Protein AF-A0A1S7AZV5-F1 (afdb_monomer_lite)

Organism: Calamagrostis epigejos (NCBI:txid29668)

Foldseek 3Di:
DQQPDPPFPDRDDPVCCPVSVLVSQQVVCVVVVHPRDSVAAEAEDADDPDPVPPVVVVVVVVVVCVVPGRHHYHYHD

pLDDT: mean 87.12, std 11.49, range [51.75, 97.38]

Structure (mmCIF, N/CA/C/O backbone):
data_AF-A0A1S7AZV5-F1
#
_entry.id   AF-A0A1S7AZV5-F1
#
loop_
_atom_site.group_PDB
_atom_site.id
_atom_site.type_symbol
_atom_site.label_atom_id
_atom_site.label_alt_id
_atom_site.label_comp_id
_atom_site.label_asym_id
_atom_site.label_entity_id
_atom_site.label_seq_id
_atom_site.pdbx_PDB_ins_code
_atom_site.Cartn_x
_atom_site.Cartn_y
_atom_site.Cartn_z
_atom_site.occupancy
_atom_site.B_iso_or_equiv
_atom_site.auth_seq_id
_atom_site.auth_comp_id
_atom_site.auth_asym_id
_atom_site.auth_atom_id
_atom_site.pdbx_PDB_model_num
ATOM 1 N N . ASP A 1 1 ? 16.213 -6.369 -2.775 1.00 88.94 1 ASP A N 1
ATOM 2 C CA . ASP A 1 1 ? 16.692 -5.658 -3.977 1.00 88.94 1 ASP A CA 1
ATOM 3 C C . ASP A 1 1 ? 15.539 -5.647 -4.966 1.00 88.94 1 ASP A C 1
ATOM 5 O O . ASP A 1 1 ? 15.215 -6.726 -5.448 1.00 88.94 1 ASP A O 1
ATOM 9 N N . PRO A 1 2 ? 14.890 -4.497 -5.219 1.00 92.19 2 PRO A N 1
ATOM 10 C CA . PRO A 1 2 ? 13.697 -4.421 -6.065 1.00 92.19 2 PRO A CA 1
ATOM 11 C C . PRO A 1 2 ? 13.940 -4.895 -7.504 1.00 92.19 2 PRO A C 1
ATOM 13 O O . PRO A 1 2 ? 12.992 -5.287 -8.176 1.00 92.19 2 PRO A O 1
ATOM 16 N N . VAL A 1 3 ? 15.191 -4.958 -7.971 1.00 94.75 3 VAL A N 1
ATOM 17 C CA . VAL A 1 3 ? 15.516 -5.480 -9.308 1.00 94.75 3 VAL A CA 1
ATOM 18 C C . VAL A 1 3 ? 15.320 -7.002 -9.395 1.00 94.75 3 VAL A C 1
ATOM 20 O O . VAL A 1 3 ? 15.091 -7.533 -10.477 1.00 94.75 3 VAL A O 1
ATOM 23 N N . LYS A 1 4 ? 15.403 -7.721 -8.268 1.00 95.44 4 LYS A N 1
ATOM 24 C CA . LYS A 1 4 ? 15.325 -9.196 -8.201 1.00 95.44 4 LYS A CA 1
ATOM 25 C C . LYS A 1 4 ? 14.347 -9.703 -7.140 1.00 95.44 4 LYS A C 1
ATOM 27 O O . LYS A 1 4 ? 14.393 -10.872 -6.756 1.00 95.44 4 LYS A O 1
ATOM 32 N N . ASP A 1 5 ? 13.517 -8.816 -6.608 1.00 94.94 5 ASP A N 1
ATOM 33 C CA . ASP A 1 5 ? 12.560 -9.150 -5.566 1.00 94.94 5 ASP A CA 1
ATOM 34 C C . ASP A 1 5 ? 11.402 -9.958 -6.158 1.00 94.94 5 ASP A C 1
A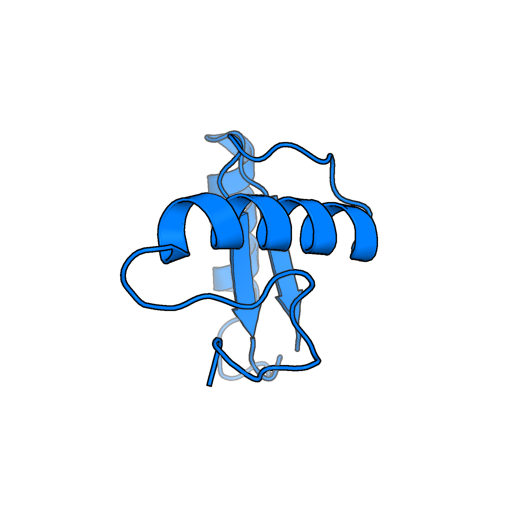TOM 36 O O . ASP A 1 5 ? 10.744 -9.518 -7.096 1.00 94.94 5 ASP A O 1
ATOM 40 N N . LYS A 1 6 ? 11.173 -11.156 -5.621 1.00 95.06 6 LYS A N 1
ATOM 41 C CA . LYS A 1 6 ? 10.119 -12.072 -6.073 1.00 95.06 6 LYS A CA 1
ATOM 42 C C . LYS A 1 6 ? 8.752 -11.778 -5.449 1.00 95.06 6 LYS A C 1
ATOM 44 O O . LYS A 1 6 ? 7.782 -12.427 -5.822 1.00 95.06 6 LYS A O 1
ATOM 49 N N . TYR A 1 7 ? 8.695 -10.886 -4.459 1.00 93.19 7 TYR A N 1
ATOM 50 C CA . TYR A 1 7 ? 7.469 -10.547 -3.732 1.00 93.19 7 TYR A CA 1
ATOM 51 C C . TYR A 1 7 ? 6.778 -9.293 -4.274 1.00 93.19 7 TYR A C 1
ATOM 53 O O . TYR A 1 7 ? 5.698 -8.949 -3.810 1.00 93.19 7 TYR A O 1
ATOM 61 N N . ILE A 1 8 ? 7.382 -8.609 -5.248 1.00 93.81 8 ILE A N 1
ATOM 62 C CA . ILE A 1 8 ? 6.755 -7.489 -5.953 1.00 93.81 8 ILE A CA 1
ATOM 63 C C . ILE A 1 8 ? 6.343 -7.941 -7.353 1.00 93.81 8 ILE A C 1
ATOM 65 O O . ILE A 1 8 ? 7.038 -8.735 -7.984 1.00 93.81 8 ILE A O 1
ATOM 69 N N . ALA A 1 9 ? 5.217 -7.430 -7.842 1.00 94.69 9 ALA A N 1
ATOM 70 C CA . ALA A 1 9 ? 4.676 -7.804 -9.145 1.00 94.69 9 ALA A CA 1
ATOM 71 C C . ALA A 1 9 ? 5.581 -7.360 -10.308 1.00 94.69 9 ALA A C 1
ATOM 73 O O . ALA A 1 9 ? 5.682 -8.048 -11.322 1.00 94.69 9 ALA A O 1
ATOM 74 N N . VAL A 1 10 ? 6.242 -6.208 -10.161 1.00 96.19 10 VAL A N 1
ATOM 75 C CA . VAL A 1 10 ? 7.117 -5.608 -11.170 1.00 96.19 10 VAL A CA 1
ATOM 76 C C . VAL A 1 10 ? 8.438 -5.199 -10.529 1.00 96.19 10 VAL A C 1
ATOM 78 O O . VAL A 1 10 ? 8.475 -4.332 -9.650 1.00 96.19 10 VAL A O 1
ATOM 81 N N . ASN A 1 11 ? 9.532 -5.805 -10.992 1.00 97.38 11 ASN A N 1
ATOM 82 C CA . ASN A 1 11 ? 10.884 -5.426 -10.595 1.00 97.38 11 ASN A CA 1
ATOM 83 C C . ASN A 1 11 ? 11.262 -4.041 -11.125 1.00 97.38 11 ASN A C 1
ATOM 85 O O . ASN A 1 11 ? 10.870 -3.666 -12.229 1.00 97.38 11 ASN A O 1
ATOM 89 N N . TYR A 1 12 ? 12.040 -3.286 -10.347 1.00 96.75 12 TYR A N 1
ATOM 90 C CA . TYR A 1 12 ? 12.429 -1.925 -10.718 1.00 96.75 12 TYR A CA 1
ATOM 91 C C . TYR A 1 12 ? 13.786 -1.507 -10.165 1.00 96.75 12 TYR A C 1
ATOM 93 O O . TYR A 1 12 ? 14.272 -2.040 -9.168 1.00 96.75 12 TYR A O 1
ATOM 101 N N . ASP A 1 13 ? 14.359 -0.492 -10.802 1.00 96.12 13 ASP A N 1
ATOM 102 C CA . ASP A 1 13 ? 15.546 0.235 -10.363 1.00 96.12 13 ASP A CA 1
ATOM 103 C C . ASP A 1 13 ? 15.212 1.713 -10.086 1.00 96.12 13 ASP A C 1
ATOM 105 O O . ASP A 1 13 ? 14.058 2.138 -10.149 1.00 96.12 13 ASP A O 1
ATOM 109 N N . ALA A 1 14 ? 16.223 2.523 -9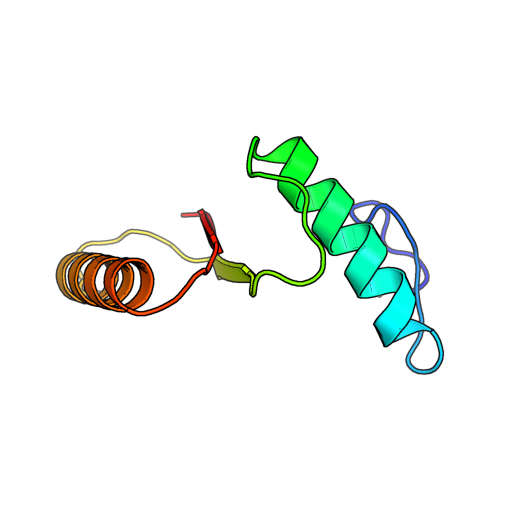.768 1.00 95.69 14 ALA A N 1
ATOM 110 C CA . ALA A 1 14 ? 16.035 3.941 -9.463 1.00 95.69 14 ALA A CA 1
ATOM 111 C C . ALA A 1 14 ? 15.428 4.758 -10.624 1.00 95.69 14 ALA A C 1
ATOM 113 O O . ALA A 1 14 ? 14.801 5.783 -10.371 1.00 95.69 14 ALA A O 1
ATOM 114 N N . THR A 1 15 ? 15.593 4.318 -11.874 1.00 96.69 15 THR A N 1
ATOM 115 C CA . THR A 1 15 ? 15.102 5.025 -13.070 1.00 96.69 15 THR A CA 1
ATOM 116 C C . THR A 1 15 ? 13.657 4.668 -13.413 1.00 96.69 15 THR A C 1
ATOM 118 O O . THR A 1 15 ? 12.924 5.498 -13.942 1.00 96.69 15 THR A O 1
ATOM 121 N N . THR A 1 16 ? 13.226 3.455 -13.062 1.00 96.50 16 THR A N 1
ATOM 122 C CA . THR A 1 16 ? 11.887 2.908 -13.360 1.00 96.50 16 THR A CA 1
ATOM 123 C C . THR A 1 16 ? 10.944 2.919 -12.153 1.00 96.50 16 THR A C 1
ATOM 125 O O . THR A 1 16 ? 9.766 2.579 -12.274 1.00 96.50 16 THR A O 1
ATOM 128 N N . ALA A 1 17 ? 11.442 3.346 -10.987 1.00 95.31 17 ALA A N 1
ATOM 129 C CA . ALA A 1 17 ? 10.752 3.253 -9.706 1.00 95.31 17 ALA A CA 1
ATOM 130 C C . ALA A 1 17 ? 9.349 3.873 -9.690 1.00 95.31 17 ALA A C 1
ATOM 132 O O . ALA A 1 17 ? 8.482 3.338 -9.010 1.00 95.31 17 ALA A O 1
ATOM 133 N N . VAL A 1 18 ? 9.113 4.985 -10.393 1.00 95.38 18 VAL A N 1
ATOM 134 C CA . VAL A 1 18 ? 7.818 5.690 -10.352 1.00 95.38 18 VAL A CA 1
ATOM 135 C C . VAL A 1 18 ? 6.707 4.836 -10.966 1.00 95.38 18 VAL A C 1
ATOM 137 O O . VAL A 1 18 ? 5.731 4.519 -10.288 1.00 95.38 18 VAL A O 1
ATOM 140 N N . GLU A 1 19 ? 6.886 4.403 -12.213 1.00 95.38 19 GLU A N 1
ATOM 141 C CA . GLU A 1 19 ? 5.888 3.600 -12.930 1.00 95.38 19 GLU A CA 1
ATOM 142 C C . GLU A 1 19 ? 5.729 2.212 -12.307 1.00 95.38 19 GLU A C 1
ATOM 144 O O . GLU A 1 19 ? 4.616 1.749 -12.059 1.00 95.38 19 GLU A O 1
ATOM 149 N N . ALA A 1 20 ? 6.840 1.556 -11.966 1.00 96.00 20 ALA A N 1
ATOM 150 C CA . ALA A 1 20 ? 6.781 0.223 -11.384 1.00 96.00 20 ALA A CA 1
ATOM 151 C C . ALA A 1 20 ? 6.150 0.219 -9.984 1.00 96.00 20 ALA A C 1
ATOM 153 O O . ALA A 1 20 ? 5.428 -0.715 -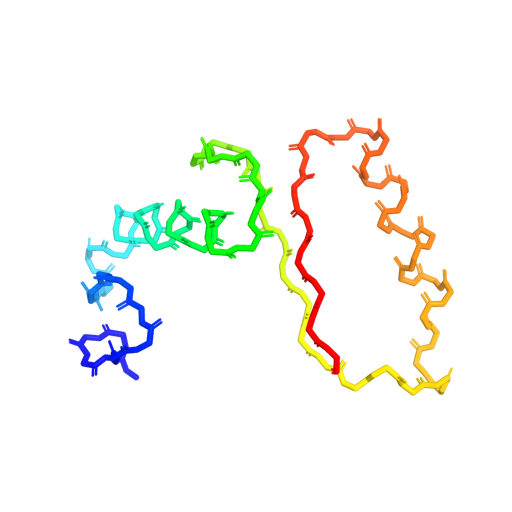9.641 1.00 96.00 20 ALA A O 1
ATOM 154 N N . LYS A 1 21 ? 6.358 1.265 -9.169 1.00 95.31 21 LYS A N 1
ATOM 155 C CA . LYS A 1 21 ? 5.659 1.394 -7.881 1.00 95.31 21 LYS A CA 1
ATOM 156 C C . LYS A 1 21 ? 4.165 1.626 -8.052 1.00 95.31 21 LYS A C 1
ATOM 158 O O . LYS A 1 21 ? 3.414 1.125 -7.224 1.00 95.31 21 LYS A O 1
ATOM 163 N N . ALA A 1 22 ? 3.727 2.329 -9.097 1.00 95.94 22 ALA A N 1
ATOM 164 C CA . ALA A 1 22 ? 2.301 2.463 -9.388 1.00 95.94 22 ALA A CA 1
ATOM 165 C C . ALA A 1 22 ? 1.670 1.097 -9.710 1.00 95.94 22 ALA A C 1
ATOM 167 O O . ALA A 1 22 ? 0.633 0.762 -9.147 1.00 95.94 22 ALA A O 1
ATOM 168 N N . LEU A 1 23 ? 2.341 0.272 -10.521 1.00 96.31 23 LEU A N 1
ATOM 169 C CA . LEU A 1 23 ? 1.886 -1.091 -10.831 1.00 96.31 23 LEU A CA 1
ATOM 170 C C . LEU A 1 23 ? 1.900 -2.008 -9.598 1.00 96.31 23 LEU A C 1
ATOM 172 O O . LEU A 1 23 ? 0.939 -2.729 -9.343 1.00 96.31 23 LEU A O 1
ATOM 176 N N . ASN A 1 24 ? 2.963 -1.951 -8.792 1.00 96.88 24 ASN A N 1
ATOM 177 C CA . ASN A 1 24 ? 3.048 -2.715 -7.545 1.00 96.88 24 ASN A CA 1
ATOM 178 C C . ASN A 1 24 ? 1.988 -2.278 -6.522 1.00 96.88 24 ASN A C 1
ATOM 180 O O . ASN A 1 24 ? 1.483 -3.108 -5.772 1.00 96.88 24 ASN A O 1
ATOM 184 N N . LYS A 1 25 ? 1.630 -0.990 -6.498 1.00 96.50 25 LYS A N 1
ATOM 185 C CA . LYS A 1 25 ? 0.559 -0.461 -5.651 1.00 96.50 25 LYS A CA 1
ATOM 186 C C . LYS A 1 25 ? -0.805 -1.001 -6.069 1.00 96.50 25 LYS A C 1
ATOM 188 O O . LYS A 1 25 ? -1.553 -1.430 -5.202 1.00 96.50 25 LYS A O 1
ATOM 193 N N . GLU A 1 26 ? -1.104 -1.025 -7.365 1.00 96.69 26 GLU A N 1
ATOM 194 C CA . GLU A 1 26 ? -2.351 -1.612 -7.875 1.00 96.69 26 GLU A CA 1
ATOM 195 C C . GLU A 1 26 ? -2.446 -3.107 -7.550 1.00 96.69 26 GLU A C 1
ATOM 197 O O . GLU A 1 26 ? -3.499 -3.581 -7.123 1.00 96.69 26 GLU A O 1
ATOM 202 N N . ALA A 1 27 ? -1.335 -3.839 -7.685 1.00 96.50 27 ALA A N 1
ATOM 203 C CA . ALA A 1 27 ? -1.265 -5.247 -7.306 1.00 96.50 27 ALA A CA 1
ATOM 204 C C . ALA A 1 27 ? -1.534 -5.452 -5.806 1.00 96.50 27 ALA A C 1
ATOM 206 O O . ALA A 1 27 ? -2.352 -6.295 -5.447 1.00 96.50 27 ALA A O 1
ATOM 207 N N . LEU A 1 28 ? -0.914 -4.638 -4.943 1.00 95.62 28 LEU A N 1
ATOM 208 C CA . LEU A 1 28 ? -1.149 -4.680 -3.498 1.00 95.62 28 LEU A CA 1
ATOM 209 C C . LEU A 1 28 ? -2.609 -4.363 -3.157 1.00 95.62 28 LEU A C 1
ATOM 211 O O . LEU A 1 28 ? -3.219 -5.090 -2.381 1.00 95.62 28 LEU A O 1
ATOM 215 N N . GLN A 1 29 ? -3.178 -3.305 -3.745 1.00 96.56 29 GLN A N 1
ATOM 216 C CA . GLN A 1 29 ? -4.581 -2.932 -3.546 1.00 96.56 29 GLN A CA 1
ATOM 217 C C . GLN A 1 29 ? -5.513 -4.098 -3.890 1.00 96.56 29 GLN A C 1
ATOM 219 O O . GLN A 1 29 ? -6.388 -4.429 -3.094 1.00 96.56 29 GLN A O 1
ATOM 224 N N . ALA A 1 30 ? -5.283 -4.765 -5.025 1.00 95.88 30 ALA A N 1
ATOM 225 C CA . ALA A 1 30 ? -6.061 -5.931 -5.429 1.00 95.88 30 ALA A CA 1
ATOM 226 C C . ALA A 1 30 ? -5.889 -7.120 -4.465 1.00 95.88 30 ALA A C 1
ATOM 228 O O . ALA A 1 30 ? -6.872 -7.781 -4.135 1.00 95.88 30 ALA A O 1
ATOM 229 N N . GLU A 1 31 ? -4.666 -7.378 -3.994 1.00 94.81 31 GLU A N 1
ATOM 230 C CA . GLU A 1 31 ? -4.357 -8.482 -3.077 1.00 94.81 31 GLU A CA 1
ATOM 231 C C . GLU A 1 31 ? -5.047 -8.323 -1.716 1.00 94.81 31 GLU A C 1
ATOM 233 O O . GLU A 1 31 ? -5.584 -9.292 -1.180 1.00 94.81 31 GLU A O 1
ATOM 238 N N . VAL A 1 32 ? -5.087 -7.100 -1.177 1.00 94.12 32 VAL A N 1
ATOM 239 C CA . VAL A 1 32 ? -5.719 -6.814 0.122 1.00 94.12 32 VAL A CA 1
ATOM 240 C C . VAL A 1 32 ? -7.197 -6.411 0.017 1.00 94.12 32 VAL A C 1
ATOM 242 O O . VAL A 1 32 ? -7.819 -6.092 1.028 1.00 94.12 32 VAL A O 1
ATOM 245 N N . GLY A 1 33 ? -7.777 -6.428 -1.189 1.00 93.75 33 GLY A N 1
ATOM 246 C CA . GLY A 1 33 ? -9.193 -6.124 -1.427 1.00 93.75 33 GLY A CA 1
ATOM 247 C C . GLY A 1 33 ? -9.570 -4.639 -1.331 1.00 93.75 33 GLY A C 1
ATOM 248 O O . GLY A 1 33 ? -10.738 -4.318 -1.112 1.00 93.75 33 GLY A O 1
ATOM 249 N N . LEU A 1 34 ? -8.605 -3.732 -1.487 1.00 94.25 34 LEU A N 1
ATOM 250 C CA . LEU A 1 34 ? -8.842 -2.291 -1.571 1.00 94.25 34 LEU A CA 1
ATOM 251 C C . LEU A 1 34 ? -9.276 -1.881 -2.990 1.00 94.25 34 LEU A C 1
ATOM 253 O O . LEU A 1 34 ? -8.936 -2.557 -3.965 1.00 94.25 34 LEU A O 1
ATOM 257 N N . PRO A 1 35 ? -9.980 -0.743 -3.148 1.00 95.06 35 PRO A N 1
ATOM 258 C CA . PRO A 1 35 ? -10.212 -0.155 -4.462 1.00 95.06 35 PRO A CA 1
ATOM 259 C C . PRO A 1 35 ? -8.887 0.074 -5.199 1.00 95.06 35 PRO A C 1
ATOM 261 O O . PRO A 1 35 ? -7.982 0.732 -4.682 1.00 95.06 35 PRO A O 1
ATOM 264 N N . VAL A 1 36 ? -8.772 -0.473 -6.409 1.00 96.44 36 VAL A N 1
ATOM 265 C CA . VAL A 1 36 ? -7.564 -0.343 -7.229 1.00 96.44 36 VAL A CA 1
ATOM 266 C C . VAL A 1 36 ? -7.558 1.036 -7.883 1.00 96.44 36 VAL A C 1
ATOM 268 O O . VAL A 1 36 ? -8.224 1.260 -8.893 1.00 96.44 36 VAL A O 1
ATOM 271 N N . ASP A 1 37 ? -6.806 1.959 -7.290 1.00 94.88 37 ASP A N 1
ATOM 272 C CA . ASP A 1 37 ? -6.561 3.291 -7.833 1.00 94.88 37 ASP A CA 1
ATOM 273 C C . ASP A 1 37 ? -5.144 3.763 -7.480 1.00 94.88 37 ASP A C 1
ATOM 275 O O . ASP A 1 37 ? -4.798 4.030 -6.323 1.00 94.88 37 ASP A O 1
ATOM 279 N N . ARG A 1 38 ? -4.308 3.924 -8.510 1.00 92.44 38 ARG A N 1
ATOM 280 C CA . ARG A 1 38 ? -2.938 4.425 -8.360 1.00 92.44 38 ARG A CA 1
ATOM 281 C C . ARG A 1 38 ? -2.860 5.866 -7.844 1.00 92.44 38 ARG A C 1
ATOM 283 O O . ARG A 1 38 ? -1.811 6.237 -7.313 1.00 92.44 38 ARG A O 1
ATOM 290 N N . LYS A 1 39 ? -3.921 6.670 -7.972 1.00 92.94 39 LYS A N 1
ATOM 291 C CA . LYS A 1 39 ? -3.964 8.086 -7.565 1.00 92.94 39 LYS A CA 1
ATOM 292 C C . LYS A 1 39 ? -4.211 8.269 -6.069 1.00 92.94 39 LYS A C 1
ATOM 294 O O . LYS A 1 39 ? -3.623 9.174 -5.489 1.00 92.94 39 LYS A O 1
ATOM 299 N N . VAL A 1 40 ? -5.000 7.391 -5.452 1.00 93.06 40 VAL A N 1
ATOM 300 C CA . VAL A 1 40 ? -5.348 7.449 -4.021 1.00 93.06 40 VAL A CA 1
ATOM 301 C C . VAL A 1 40 ? -4.122 7.114 -3.171 1.00 93.06 40 VAL A C 1
ATOM 303 O O . VAL A 1 40 ? -3.594 6.013 -3.326 1.00 93.06 40 VAL A O 1
ATOM 306 N N . PRO A 1 41 ? -3.594 8.003 -2.313 1.00 92.81 41 PRO A N 1
ATOM 307 C CA . PRO A 1 41 ? -2.441 7.707 -1.463 1.00 92.81 41 PRO A CA 1
ATOM 308 C C . PRO A 1 41 ? -2.631 6.420 -0.647 1.00 92.81 41 PRO A C 1
ATOM 310 O O . PRO A 1 41 ? -3.715 6.150 -0.141 1.00 92.81 41 PRO A O 1
ATOM 313 N N . LEU A 1 42 ? -1.569 5.616 -0.526 1.00 93.06 42 LEU A N 1
ATOM 314 C CA . LEU A 1 42 ? -1.580 4.378 0.255 1.00 93.06 42 LEU A CA 1
ATOM 315 C C . LEU A 1 42 ? -0.491 4.446 1.323 1.00 93.06 42 LEU A C 1
ATOM 317 O O . LEU A 1 42 ? 0.690 4.589 1.000 1.00 93.06 42 LEU A O 1
ATOM 321 N N . VAL A 1 43 ? -0.894 4.339 2.586 1.00 90.94 43 VAL A N 1
ATOM 322 C CA . VAL A 1 43 ? -0.017 4.336 3.758 1.00 90.94 43 VAL A CA 1
ATOM 323 C C . VAL A 1 43 ? 0.039 2.919 4.317 1.00 90.94 43 VAL A C 1
ATOM 325 O O . VAL A 1 43 ? -0.991 2.302 4.561 1.00 90.94 43 VAL A O 1
ATOM 328 N N . ALA A 1 44 ? 1.241 2.390 4.529 1.00 90.06 44 ALA A N 1
ATOM 329 C CA . ALA A 1 44 ? 1.430 1.067 5.115 1.00 90.06 44 ALA A CA 1
ATOM 330 C C . ALA A 1 44 ? 2.134 1.180 6.467 1.00 90.06 44 ALA A C 1
ATOM 332 O O . ALA A 1 44 ? 3.157 1.858 6.585 1.00 90.06 44 ALA A O 1
ATOM 333 N N . PHE A 1 45 ? 1.620 0.480 7.471 1.00 86.19 45 PHE A N 1
ATOM 334 C CA . PHE A 1 45 ? 2.279 0.306 8.756 1.00 86.19 45 PHE A CA 1
ATOM 335 C C . PHE A 1 45 ? 2.615 -1.163 8.967 1.00 86.19 45 PHE A C 1
ATOM 337 O O . PHE A 1 45 ? 1.757 -2.031 8.820 1.00 86.19 45 PHE A O 1
ATOM 344 N N . ILE A 1 46 ? 3.871 -1.420 9.326 1.00 86.31 46 ILE A N 1
ATOM 345 C CA . ILE A 1 46 ? 4.381 -2.762 9.592 1.00 86.31 46 ILE A CA 1
ATOM 346 C C . ILE A 1 46 ? 5.035 -2.758 10.970 1.00 86.31 46 ILE A C 1
ATOM 348 O O . ILE A 1 46 ? 6.046 -2.081 11.178 1.00 86.31 46 ILE A O 1
ATOM 352 N N . GLY A 1 47 ? 4.492 -3.524 11.909 1.00 81.19 47 GLY A N 1
ATOM 353 C CA . GLY A 1 47 ? 5.081 -3.651 13.235 1.00 81.19 47 GLY A CA 1
ATOM 354 C C . GLY A 1 47 ? 4.159 -4.305 14.250 1.00 81.19 47 GLY A C 1
ATOM 355 O O . GLY A 1 47 ? 2.946 -4.189 14.160 1.00 81.19 47 GLY A O 1
ATOM 356 N N . ARG A 1 48 ? 4.766 -4.943 15.258 1.00 77.12 48 ARG A N 1
ATOM 357 C CA . ARG A 1 48 ? 4.049 -5.645 16.331 1.00 77.12 48 ARG A CA 1
ATOM 358 C C . ARG A 1 48 ? 3.011 -4.742 17.002 1.00 77.12 48 ARG A C 1
ATOM 360 O O . ARG A 1 48 ? 3.360 -3.668 17.500 1.00 77.12 48 ARG A O 1
ATOM 367 N N . LEU A 1 49 ? 1.774 -5.227 17.073 1.00 64.38 49 LEU A N 1
ATOM 368 C CA . LEU A 1 49 ? 0.679 -4.614 17.825 1.00 64.38 49 LEU A CA 1
ATOM 369 C C . LEU A 1 49 ? 0.772 -5.018 19.306 1.00 64.38 49 LEU A C 1
ATOM 371 O O . LEU A 1 49 ? 0.049 -5.890 19.776 1.00 64.38 49 LEU A O 1
ATOM 375 N N . GLU A 1 50 ? 1.700 -4.405 20.039 1.00 63.44 50 GLU A N 1
ATOM 376 C CA . GLU A 1 50 ? 1.820 -4.558 21.496 1.00 63.44 50 GLU A CA 1
ATOM 377 C C . GLU A 1 50 ? 1.402 -3.249 22.191 1.00 63.44 50 GLU A C 1
ATOM 379 O O . GLU A 1 50 ? 1.807 -2.160 21.774 1.00 63.44 50 GLU A O 1
ATOM 384 N N . GLU A 1 51 ? 0.605 -3.349 23.265 1.00 57.47 51 GLU A N 1
ATOM 385 C CA . GLU A 1 51 ? -0.029 -2.221 23.986 1.00 57.47 51 GLU A CA 1
ATOM 386 C C . GLU A 1 51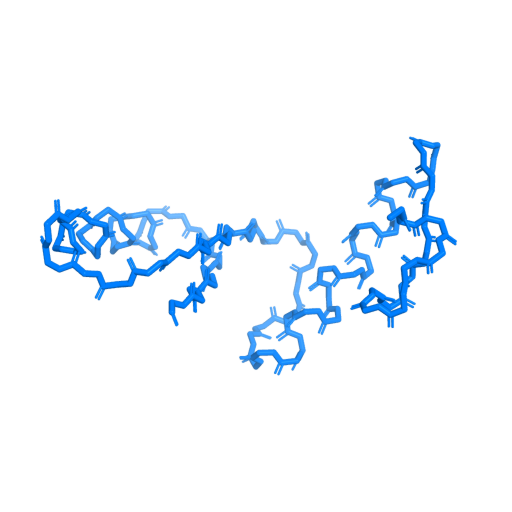 ? 0.949 -1.098 24.385 1.00 57.47 51 GLU A C 1
ATOM 388 O O . GLU A 1 51 ? 0.572 0.072 24.438 1.00 57.47 51 GLU A O 1
ATOM 393 N N . GLN A 1 52 ? 2.236 -1.411 24.581 1.00 51.75 52 GLN A N 1
ATOM 394 C CA . GLN A 1 52 ? 3.274 -0.441 24.947 1.00 51.75 52 GLN A CA 1
ATOM 395 C C . GLN A 1 52 ? 3.600 0.614 23.865 1.00 51.75 52 GLN A C 1
ATOM 397 O O . GLN A 1 52 ? 4.437 1.483 24.118 1.00 51.75 52 GLN A O 1
ATOM 402 N N . LYS A 1 53 ? 2.975 0.563 22.675 1.00 56.88 53 LYS A N 1
ATOM 403 C CA . LYS A 1 53 ? 3.184 1.527 21.573 1.00 56.88 53 LYS A CA 1
ATOM 404 C C . LYS A 1 53 ? 1.957 2.360 21.174 1.00 56.88 53 LYS A C 1
ATOM 406 O O . LYS A 1 53 ? 2.008 3.034 20.150 1.00 56.88 53 LYS A O 1
ATOM 411 N N . GLY A 1 54 ? 0.895 2.368 21.980 1.00 60.7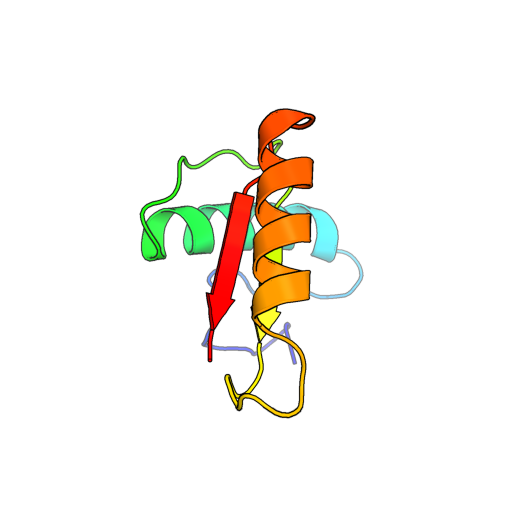5 54 GLY A N 1
ATOM 412 C CA . GLY A 1 54 ? -0.263 3.246 21.765 1.00 60.75 54 GLY A CA 1
ATOM 413 C C . GLY A 1 54 ? -1.038 2.953 20.473 1.00 60.75 54 GLY A C 1
ATOM 414 O O . GLY A 1 54 ? -1.221 3.869 19.666 1.00 60.75 54 GLY A O 1
ATOM 415 N N . PRO A 1 55 ? -1.510 1.709 20.260 1.00 62.47 55 PRO A N 1
ATOM 416 C CA . PRO A 1 55 ? -2.395 1.395 19.136 1.00 62.47 55 PRO A CA 1
ATOM 417 C C . PRO A 1 55 ? -3.622 2.320 19.105 1.00 62.47 55 PRO A C 1
ATOM 419 O O . PRO A 1 55 ? -4.085 2.679 18.031 1.00 62.47 55 PRO A O 1
ATOM 422 N N . ASP A 1 56 ? -4.074 2.808 20.260 1.00 65.00 56 ASP A N 1
ATOM 423 C CA . ASP A 1 56 ? -5.191 3.749 20.400 1.00 65.00 56 ASP A CA 1
ATOM 424 C C . ASP A 1 56 ? -4.919 5.096 19.712 1.00 65.00 56 ASP A C 1
ATOM 426 O O . ASP A 1 56 ? -5.788 5.637 19.031 1.00 65.00 56 ASP A O 1
ATOM 430 N N . VAL A 1 57 ? -3.693 5.621 19.844 1.00 70.62 57 VAL A N 1
ATOM 431 C CA . VAL A 1 57 ? -3.265 6.871 19.189 1.00 70.62 57 VAL A CA 1
ATOM 432 C C . VAL A 1 57 ? -3.180 6.665 17.683 1.00 70.62 57 VAL A C 1
ATOM 434 O O . VAL A 1 57 ? -3.593 7.524 16.909 1.00 70.62 57 VAL A O 1
ATOM 437 N N . MET A 1 58 ? -2.681 5.502 17.262 1.00 70.88 58 MET A N 1
ATOM 438 C CA . MET A 1 58 ? -2.603 5.147 15.854 1.00 70.88 58 MET A CA 1
ATOM 439 C C . MET A 1 58 ? -3.996 5.006 15.231 1.00 70.88 58 MET A C 1
ATOM 441 O O . MET A 1 58 ? -4.241 5.567 14.171 1.00 70.88 58 MET A O 1
ATOM 445 N N . VAL A 1 59 ? -4.921 4.312 15.894 1.00 73.06 59 VAL A N 1
ATOM 446 C CA . VAL A 1 59 ? -6.308 4.148 15.435 1.00 73.06 59 VAL A CA 1
ATOM 447 C C . VAL A 1 59 ? -7.037 5.493 15.396 1.00 73.06 59 VAL A C 1
ATOM 449 O O . VAL A 1 59 ? -7.758 5.756 14.435 1.00 73.06 59 VAL A O 1
ATOM 452 N N . ALA A 1 60 ? -6.824 6.363 16.388 1.00 77.19 60 ALA A N 1
ATOM 453 C CA . ALA A 1 60 ? -7.391 7.710 16.390 1.00 77.19 60 ALA A CA 1
ATOM 454 C C . ALA A 1 60 ? -6.882 8.545 15.203 1.00 77.19 60 ALA A C 1
ATOM 456 O O . ALA A 1 60 ? -7.690 9.127 14.485 1.00 77.19 60 ALA A O 1
ATOM 457 N N . ALA A 1 61 ? -5.570 8.529 14.945 1.00 76.81 61 ALA A N 1
ATOM 458 C CA . ALA A 1 61 ? -4.972 9.250 13.823 1.00 76.81 61 ALA A CA 1
ATOM 459 C C . ALA A 1 61 ? -5.403 8.682 12.460 1.00 76.81 61 ALA A C 1
ATOM 461 O O . ALA A 1 61 ? -5.683 9.439 11.539 1.00 76.81 61 ALA A O 1
ATOM 462 N N . ILE A 1 62 ? -5.500 7.353 12.330 1.00 80.62 62 ILE A N 1
ATOM 463 C CA . ILE A 1 62 ? -6.032 6.691 11.128 1.00 80.62 62 ILE A CA 1
ATOM 464 C C . ILE A 1 62 ? -7.448 7.181 10.843 1.00 80.62 62 ILE A C 1
ATOM 466 O O . ILE A 1 62 ? -7.765 7.500 9.702 1.00 80.62 62 ILE A O 1
ATOM 470 N N . LYS A 1 63 ? -8.290 7.246 11.878 1.00 78.31 63 LYS A N 1
ATOM 471 C CA . LYS A 1 63 ? -9.677 7.678 11.738 1.00 78.31 63 LYS A CA 1
ATOM 472 C C . LYS A 1 63 ? -9.774 9.131 11.268 1.00 78.31 63 LYS A C 1
ATOM 474 O O . LYS A 1 63 ? -10.512 9.391 10.331 1.00 78.31 63 LYS A O 1
ATOM 479 N N . GLU A 1 64 ? -9.012 10.036 11.876 1.00 82.06 64 GLU A N 1
ATOM 480 C CA . GLU A 1 64 ? -8.962 11.452 11.482 1.00 82.06 64 GLU A CA 1
ATOM 481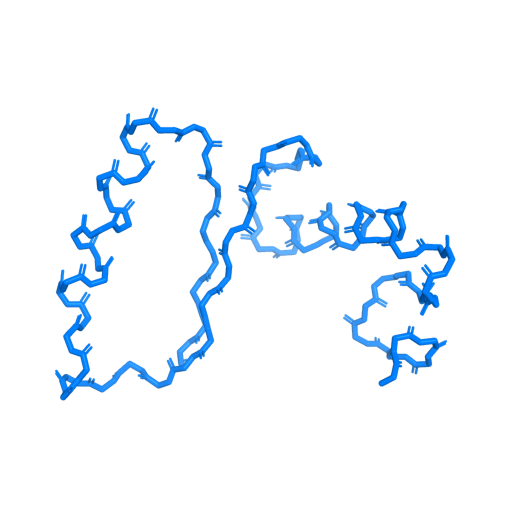 C C . GLU A 1 64 ? -8.503 11.609 10.022 1.00 82.06 64 GLU A C 1
ATOM 483 O O . GLU A 1 64 ? -9.174 12.242 9.213 1.00 82.06 64 GLU A O 1
ATOM 488 N N . VAL A 1 65 ? -7.424 10.921 9.643 1.00 80.31 65 VAL A N 1
ATOM 489 C CA . VAL A 1 65 ? -6.863 10.968 8.285 1.00 80.31 65 VAL A CA 1
ATOM 490 C C . VAL A 1 65 ? -7.822 10.393 7.233 1.00 80.31 65 VAL A C 1
ATOM 492 O O . VAL A 1 65 ? -7.896 10.921 6.128 1.00 80.31 65 VAL A O 1
ATOM 495 N N . MET A 1 66 ? -8.579 9.343 7.562 1.00 79.88 66 MET A N 1
ATOM 496 C CA . MET A 1 66 ? -9.595 8.774 6.665 1.00 79.88 66 MET A CA 1
ATOM 497 C C . MET A 1 66 ? -10.869 9.627 6.548 1.00 79.88 66 MET A C 1
ATOM 499 O O . MET A 1 66 ? -11.627 9.443 5.598 1.00 79.88 66 MET A O 1
ATOM 503 N N . GLU A 1 67 ? -11.152 10.500 7.518 1.00 83.62 67 GLU A N 1
ATOM 504 C CA . GLU A 1 67 ? -12.307 11.407 7.475 1.00 83.62 67 GLU A CA 1
ATOM 505 C C . GLU A 1 67 ? -12.019 12.658 6.629 1.00 83.62 67 GLU A C 1
ATOM 507 O O . GLU A 1 67 ? -12.929 13.171 5.974 1.00 83.62 67 GLU A O 1
ATOM 512 N N . GLU A 1 68 ? -10.771 13.133 6.621 1.00 83.69 68 GLU A N 1
ATOM 513 C CA . GLU A 1 68 ? -10.375 14.366 5.927 1.00 83.69 68 GLU A CA 1
ATOM 514 C C . GLU A 1 68 ? -9.878 14.144 4.490 1.00 83.69 68 GLU A C 1
ATOM 516 O O . GLU A 1 68 ? -10.065 15.016 3.641 1.00 83.69 68 GLU A O 1
ATOM 521 N N . GLU A 1 69 ? -9.282 12.985 4.190 1.00 84.00 69 GLU A N 1
ATOM 522 C CA . GLU A 1 69 ? -8.606 12.717 2.916 1.00 84.00 69 GLU A CA 1
ATOM 523 C C . GLU A 1 69 ? -9.039 11.377 2.293 1.00 84.00 69 GLU A C 1
ATOM 525 O O . GLU A 1 69 ? -9.313 10.396 2.986 1.00 84.00 69 GLU A O 1
ATOM 530 N N . ASP A 1 70 ? -9.046 11.300 0.957 1.00 88.12 70 ASP A N 1
ATOM 531 C CA . ASP A 1 70 ? -9.234 10.031 0.239 1.00 88.12 70 ASP A CA 1
ATOM 532 C C . ASP A 1 70 ? -7.917 9.246 0.253 1.00 88.12 70 ASP A C 1
ATOM 534 O O . ASP A 1 70 ? -7.029 9.464 -0.573 1.00 88.12 70 ASP A O 1
ATOM 538 N N . VAL A 1 71 ? -7.760 8.380 1.254 1.00 90.56 71 VAL A N 1
ATOM 539 C CA . VAL A 1 71 ? -6.522 7.652 1.550 1.00 90.56 71 VAL A CA 1
ATOM 540 C C . VAL A 1 71 ? -6.805 6.208 1.940 1.00 90.56 71 VAL A C 1
ATOM 542 O O . VAL A 1 71 ? -7.791 5.878 2.597 1.00 90.56 71 VAL A O 1
ATOM 545 N N . GLN A 1 72 ? -5.893 5.323 1.553 1.00 92.56 72 GLN A N 1
ATOM 546 C CA . GLN A 1 72 ? -5.931 3.908 1.896 1.00 92.56 72 GLN A CA 1
ATOM 547 C C . GLN A 1 72 ? -4.839 3.561 2.897 1.00 92.56 72 GLN A C 1
ATOM 549 O O . GLN A 1 72 ? -3.707 4.034 2.793 1.00 92.56 72 GLN A O 1
ATOM 554 N N . ILE A 1 73 ? -5.166 2.698 3.858 1.00 90.25 73 ILE A N 1
ATOM 555 C CA . ILE A 1 73 ? -4.256 2.321 4.938 1.00 90.25 73 ILE A CA 1
ATOM 556 C C . ILE A 1 73 ? -4.169 0.797 5.023 1.00 90.25 73 ILE A C 1
ATOM 558 O O . ILE A 1 73 ? -5.186 0.110 5.086 1.00 90.25 73 ILE A O 1
ATOM 562 N N . VAL A 1 74 ? -2.944 0.270 5.027 1.00 90.69 74 VAL A N 1
ATOM 563 C CA . VAL A 1 74 ? -2.640 -1.156 5.207 1.00 90.69 74 VAL A CA 1
ATOM 564 C C . VAL A 1 74 ? -1.892 -1.336 6.525 1.00 90.69 74 VAL A C 1
ATOM 566 O O . VAL A 1 74 ? -0.866 -0.698 6.757 1.00 90.69 74 VAL A O 1
ATOM 569 N N . LEU A 1 75 ? -2.397 -2.214 7.388 1.00 87.88 75 LEU A N 1
ATOM 570 C CA . LEU A 1 75 ? -1.825 -2.524 8.699 1.00 87.88 75 LEU A CA 1
ATOM 571 C C . LEU A 1 75 ? -1.367 -3.982 8.708 1.00 87.88 75 LEU A C 1
ATOM 573 O O . LEU A 1 75 ? -2.179 -4.880 8.498 1.00 87.88 75 LEU A O 1
ATOM 577 N N . LEU A 1 76 ? -0.082 -4.215 8.965 1.00 84.88 76 LEU A N 1
ATOM 578 C CA . LEU A 1 76 ? 0.496 -5.546 9.135 1.00 84.88 76 LEU A CA 1
ATOM 579 C C . LEU A 1 76 ? 1.191 -5.619 10.501 1.00 84.88 76 LEU A C 1
ATOM 581 O O . LEU A 1 76 ? 2.172 -4.911 10.737 1.00 84.88 76 LEU A O 1
ATOM 585 N N . GLY A 1 77 ? 0.667 -6.452 11.400 1.00 78.06 77 GLY A N 1
ATOM 586 C CA . GLY A 1 77 ? 1.082 -6.530 12.805 1.00 78.06 77 GLY A CA 1
ATOM 587 C C . GLY A 1 77 ? 1.463 -7.917 13.269 1.00 78.06 77 GLY A C 1
ATOM 588 O O . GLY A 1 77 ? 0.889 -8.884 12.725 1.00 78.06 77 GLY A O 1
#

Sequence (77 aa):
DPVKDKYIAVNYDATTAVEAKALNKEALQAEVGLPVDRKVPLVAFIGRLEEQKGPDVMVAAIKEVMEEEDVQIVLLG

Radius of gyration: 14.6 Å; chains: 1; bounding box: 29×26×38 Å

Secondary structure (DSSP, 8-state):
-TTT-TTSSS---TTTHHHHHHHHHHHHHHHTT----SSS-EEEEES---GGG-HHHHHHHHHHHHHHS--EEEEE-